Protein AF-A0A1I7SF43-F1 (afdb_monomer_lite)

Organism: Bursaphelenchus xylophilus (NCBI:txid6326)

Sequence (148 aa):
MNACFLIFTTFLAIALSAPNWPYSELQRRLNEEQSQEFRRIFRDGLDSPRTELNANLRTYIATLPQELQDVAAEERQRLDDSIQAARQRVQALSANAQSLYRQYAEIYNDEGISLREATSRINDLCRTADRTTLRELINADVFNARNA

Radius of gyration: 16.09 Å; chains: 1; bounding box: 40×28×46 Å

pLDDT: mean 80.81, std 19.44, range [30.06, 98.0]

Structure (mmCIF, N/CA/C/O backbone):
data_AF-A0A1I7SF43-F1
#
_entry.id   AF-A0A1I7SF43-F1
#
loop_
_atom_site.group_PDB
_atom_site.id
_atom_site.type_symbol
_atom_site.label_atom_id
_atom_site.label_alt_id
_atom_site.label_comp_id
_atom_site.label_asym_id
_atom_site.label_entity_id
_atom_site.label_seq_id
_atom_site.pdbx_PDB_ins_code
_atom_site.Cartn_x
_atom_site.Cartn_y
_atom_site.Cartn_z
_atom_site.occupancy
_atom_site.B_iso_or_equiv
_atom_site.auth_seq_id
_atom_site.auth_comp_id
_atom_site.auth_asym_id
_atom_site.auth_atom_id
_atom_site.pdbx_PDB_model_num
ATOM 1 N N . MET A 1 1 ? 24.659 0.509 -2.339 1.00 39.41 1 MET A N 1
ATOM 2 C CA . MET A 1 1 ? 23.300 0.381 -1.766 1.00 39.41 1 MET A CA 1
ATOM 3 C C . MET A 1 1 ? 22.334 0.006 -2.880 1.00 39.41 1 MET A C 1
ATOM 5 O O . MET A 1 1 ? 22.288 0.711 -3.879 1.00 39.41 1 MET A O 1
ATOM 9 N N . ASN A 1 2 ? 21.642 -1.132 -2.760 1.00 36.22 2 ASN A N 1
ATOM 10 C CA . ASN A 1 2 ? 20.684 -1.602 -3.766 1.00 36.22 2 ASN A CA 1
ATOM 11 C C . ASN A 1 2 ? 19.438 -0.710 -3.747 1.00 36.22 2 ASN A C 1
ATOM 13 O O . ASN A 1 2 ? 18.760 -0.647 -2.726 1.00 36.22 2 ASN A O 1
ATOM 17 N N . ALA A 1 3 ? 19.122 -0.060 -4.868 1.00 39.25 3 ALA A N 1
ATOM 18 C CA . ALA A 1 3 ? 17.919 0.764 -5.017 1.00 39.25 3 ALA A CA 1
ATOM 19 C C . ALA A 1 3 ? 16.627 -0.009 -4.670 1.00 39.25 3 ALA A C 1
ATOM 21 O O . ALA A 1 3 ? 15.703 0.569 -4.113 1.00 39.25 3 ALA A O 1
ATOM 22 N N . CYS A 1 4 ? 16.604 -1.335 -4.865 1.00 40.03 4 CYS A N 1
ATOM 23 C CA . CYS A 1 4 ? 15.476 -2.190 -4.478 1.00 40.03 4 CYS A CA 1
ATOM 24 C C . CYS A 1 4 ? 15.280 -2.333 -2.955 1.00 40.03 4 CYS A C 1
ATOM 26 O O . CYS A 1 4 ? 14.193 -2.689 -2.520 1.00 40.03 4 CYS A O 1
ATOM 28 N N . PHE A 1 5 ? 16.294 -2.055 -2.126 1.00 38.19 5 PHE A N 1
ATOM 29 C CA . PHE A 1 5 ? 16.203 -2.225 -0.667 1.00 38.19 5 PHE A CA 1
ATOM 30 C C . PHE A 1 5 ? 15.491 -1.044 0.022 1.00 38.19 5 PHE A C 1
ATOM 32 O O . PHE A 1 5 ? 14.875 -1.219 1.072 1.00 38.19 5 PHE A O 1
ATOM 39 N N . LEU A 1 6 ? 15.532 0.149 -0.588 1.00 39.62 6 LEU A N 1
ATOM 40 C CA . LEU A 1 6 ? 14.878 1.367 -0.083 1.00 39.62 6 LEU A CA 1
ATOM 41 C C . LEU A 1 6 ? 13.406 1.493 -0.506 1.00 39.62 6 LEU A C 1
ATOM 43 O O . LEU A 1 6 ? 12.658 2.203 0.152 1.00 39.62 6 LEU A O 1
ATOM 47 N N . ILE A 1 7 ? 12.986 0.793 -1.564 1.00 46.56 7 ILE A N 1
ATOM 48 C CA . ILE A 1 7 ? 11.598 0.818 -2.065 1.00 46.56 7 ILE A CA 1
ATOM 49 C C . ILE A 1 7 ? 10.718 -0.214 -1.339 1.00 46.56 7 ILE A C 1
ATOM 51 O O . ILE A 1 7 ? 9.497 -0.116 -1.407 1.00 46.56 7 ILE A O 1
ATOM 55 N N . PHE A 1 8 ? 11.312 -1.202 -0.647 1.00 42.84 8 PHE A N 1
ATOM 56 C CA . PHE A 1 8 ? 10.577 -2.402 -0.223 1.00 42.84 8 PHE A CA 1
ATOM 57 C C . PHE A 1 8 ? 10.730 -2.866 1.231 1.00 42.84 8 PHE A C 1
ATOM 59 O O . PHE A 1 8 ? 9.897 -3.634 1.713 1.00 42.84 8 PHE A O 1
ATOM 66 N N . THR A 1 9 ? 11.710 -2.364 1.986 1.00 33.97 9 THR A N 1
ATOM 67 C CA . THR A 1 9 ? 11.739 -2.567 3.454 1.00 33.97 9 THR A CA 1
ATOM 68 C C . THR A 1 9 ? 10.511 -1.918 4.119 1.00 33.97 9 THR A C 1
ATOM 70 O O . THR A 1 9 ? 9.857 -2.499 4.982 1.00 33.97 9 THR A O 1
ATOM 73 N N . THR A 1 10 ? 10.146 -0.747 3.625 1.00 40.72 10 THR A N 1
ATOM 74 C CA . THR A 1 10 ? 8.946 -0.418 2.837 1.00 40.72 10 THR A CA 1
ATOM 75 C C . THR A 1 10 ? 7.525 -0.874 3.218 1.00 40.72 10 THR A C 1
ATOM 77 O O . THR A 1 10 ? 6.645 -0.051 3.409 1.00 40.72 10 THR A O 1
ATOM 80 N N . PHE A 1 11 ? 7.228 -2.177 3.188 1.00 39.50 11 PHE A N 1
ATOM 81 C CA . PHE A 1 11 ? 5.820 -2.638 3.181 1.00 39.50 11 PHE A CA 1
ATOM 82 C C . PHE A 1 11 ? 5.462 -3.590 4.326 1.00 39.50 11 PHE A C 1
ATOM 84 O O . PHE A 1 11 ? 4.341 -3.536 4.819 1.00 39.50 11 PHE A O 1
ATOM 91 N N . LEU A 1 12 ? 6.410 -4.396 4.821 1.00 35.34 12 LEU A N 1
ATOM 92 C CA . LEU A 1 12 ? 6.151 -5.336 5.926 1.00 35.34 12 LEU A CA 1
ATOM 93 C C . LEU A 1 12 ? 6.725 -4.861 7.275 1.00 35.34 12 LEU A C 1
ATOM 95 O O . LEU A 1 12 ? 6.102 -5.079 8.307 1.00 35.34 12 LEU A O 1
ATOM 99 N N . ALA A 1 13 ? 7.867 -4.158 7.286 1.00 30.92 13 ALA A N 1
ATOM 100 C CA . ALA A 1 13 ? 8.374 -3.493 8.498 1.00 30.92 13 ALA A CA 1
ATOM 101 C C . ALA A 1 13 ? 7.686 -2.132 8.740 1.00 30.92 13 ALA A C 1
ATOM 103 O O . ALA A 1 13 ? 7.559 -1.673 9.874 1.00 30.92 13 ALA A O 1
ATOM 104 N N . ILE A 1 14 ? 7.184 -1.509 7.672 1.00 37.69 14 ILE A N 1
ATOM 105 C CA . ILE A 1 14 ? 6.476 -0.222 7.684 1.00 37.69 14 ILE A CA 1
ATOM 106 C C . ILE A 1 14 ? 5.066 -0.294 8.244 1.00 37.69 14 ILE A C 1
ATOM 108 O O . ILE A 1 14 ? 4.679 0.651 8.925 1.00 37.69 14 ILE A O 1
ATOM 112 N N . ALA A 1 15 ? 4.340 -1.395 8.024 1.00 38.47 15 ALA A N 1
ATOM 113 C CA . ALA A 1 15 ? 2.976 -1.565 8.531 1.00 38.47 15 ALA A CA 1
ATOM 114 C C . ALA A 1 15 ? 2.881 -1.426 10.066 1.00 38.47 15 ALA A C 1
ATOM 116 O O . ALA A 1 15 ? 1.795 -1.267 10.612 1.00 38.47 15 ALA A O 1
ATOM 117 N N . LEU A 1 16 ? 4.021 -1.469 10.772 1.00 34.44 16 LEU A N 1
ATOM 118 C CA . LEU A 1 16 ? 4.103 -1.306 12.221 1.00 34.44 16 LEU A CA 1
ATOM 119 C C . LEU A 1 16 ? 5.040 -0.181 12.695 1.00 34.44 16 LEU A C 1
ATOM 121 O O . LEU A 1 16 ? 5.063 0.076 13.897 1.00 34.44 16 LEU A O 1
ATOM 125 N N . SER A 1 17 ? 5.832 0.472 11.828 1.00 33.16 17 SER A N 1
ATOM 126 C CA . SER A 1 17 ? 6.905 1.364 12.318 1.00 33.16 17 SER A CA 1
ATOM 127 C C . SER A 1 17 ? 7.330 2.543 11.438 1.00 33.16 17 SER A C 1
ATOM 129 O O . SER A 1 17 ? 8.278 3.235 11.814 1.00 33.16 17 SER A O 1
ATOM 131 N N . ALA A 1 18 ? 6.673 2.827 10.308 1.00 30.06 18 ALA A N 1
ATOM 132 C CA . ALA A 1 18 ? 7.158 3.882 9.417 1.00 30.06 18 ALA A CA 1
ATOM 133 C C . ALA A 1 18 ? 6.157 5.008 9.122 1.00 30.06 18 ALA A C 1
ATOM 135 O O . ALA A 1 18 ? 4.965 4.764 8.954 1.00 30.06 18 ALA A O 1
ATOM 136 N N . PRO A 1 19 ? 6.659 6.249 8.984 1.00 34.41 19 PRO A N 1
ATOM 137 C CA . PRO A 1 19 ? 5.859 7.475 8.953 1.00 34.41 19 PRO A CA 1
ATOM 138 C C . PRO A 1 19 ? 5.022 7.701 7.678 1.00 34.41 19 PRO A C 1
ATOM 140 O O . PRO A 1 19 ? 4.444 8.770 7.544 1.00 34.41 19 PRO A O 1
ATOM 143 N N . ASN A 1 20 ? 4.963 6.740 6.746 1.00 50.25 20 ASN A N 1
ATOM 144 C CA . ASN A 1 20 ? 4.300 6.885 5.438 1.00 50.25 20 ASN A CA 1
ATOM 145 C C . ASN A 1 20 ? 3.283 5.758 5.152 1.00 50.25 20 ASN A C 1
ATOM 147 O O . ASN A 1 20 ? 3.007 5.447 3.995 1.00 50.25 20 ASN A O 1
ATOM 151 N N . TRP A 1 21 ? 2.791 5.087 6.195 1.00 60.56 21 TRP A N 1
ATOM 152 C CA . TRP A 1 21 ? 1.780 4.036 6.084 1.00 60.56 21 TRP A CA 1
ATOM 153 C C . TRP A 1 21 ? 0.379 4.652 5.894 1.00 60.56 21 TRP A C 1
ATOM 155 O O . TRP A 1 21 ? 0.083 5.649 6.557 1.00 60.56 21 TRP A O 1
ATOM 165 N N . PRO A 1 22 ? -0.499 4.104 5.028 1.00 66.56 22 PRO A N 1
ATOM 166 C CA . PRO A 1 22 ? -1.912 4.476 5.048 1.00 66.56 22 PRO A CA 1
ATOM 167 C C . PRO A 1 22 ? -2.467 4.247 6.453 1.00 66.56 22 PRO A C 1
ATOM 169 O O . PRO A 1 22 ? -2.304 3.154 6.979 1.00 66.56 22 PRO A O 1
ATOM 172 N N . TYR A 1 23 ? -3.105 5.253 7.051 1.00 79.19 23 TYR A N 1
ATOM 173 C CA . TYR A 1 23 ? -3.540 5.262 8.458 1.00 79.19 23 TYR A CA 1
ATOM 174 C C . TYR A 1 23 ? -2.457 5.623 9.492 1.00 79.19 23 TYR A C 1
ATOM 176 O O . TYR A 1 23 ? -2.634 5.365 10.683 1.00 79.19 23 TYR A O 1
ATOM 184 N N . SER A 1 24 ? -1.322 6.195 9.082 1.00 82.00 24 SER A N 1
ATOM 185 C CA . SER A 1 24 ? -0.280 6.645 10.016 1.00 82.00 24 SER A CA 1
ATOM 186 C C . SER A 1 24 ? -0.748 7.775 10.937 1.00 82.00 24 SER A C 1
ATOM 188 O O . SER A 1 24 ? -0.421 7.764 12.126 1.00 82.00 24 SER A O 1
ATOM 190 N N . GLU A 1 25 ? -1.534 8.724 10.428 1.00 88.38 25 GLU A N 1
ATOM 191 C CA . GLU A 1 25 ? -2.090 9.808 11.239 1.00 88.38 25 GLU A CA 1
ATOM 192 C C . GLU A 1 25 ? -3.200 9.282 12.151 1.00 88.38 25 GLU A C 1
ATOM 194 O O . GLU A 1 25 ? -3.211 9.598 13.341 1.00 88.38 25 GLU A O 1
ATOM 199 N N . LEU A 1 26 ? -4.063 8.396 11.642 1.00 90.38 26 LEU A N 1
ATOM 200 C CA . LEU A 1 26 ? -5.039 7.668 12.447 1.00 90.38 26 LEU A CA 1
ATOM 201 C C . LEU A 1 26 ? -4.340 6.968 13.612 1.00 90.38 26 LEU A C 1
ATOM 203 O O . LEU A 1 26 ? -4.678 7.218 14.765 1.00 90.38 26 LEU A O 1
ATOM 207 N N . GLN A 1 27 ? -3.315 6.157 13.334 1.00 89.81 27 GLN A N 1
ATOM 208 C CA . GLN A 1 27 ? -2.587 5.392 14.346 1.00 89.81 27 GLN A CA 1
ATOM 209 C C . GLN A 1 27 ? -1.950 6.280 15.423 1.00 89.81 27 GLN A C 1
ATOM 211 O O . GLN A 1 27 ? -1.889 5.869 16.582 1.00 89.81 27 GLN A O 1
ATOM 216 N N . ARG A 1 28 ? -1.497 7.490 15.070 1.00 90.69 28 ARG A N 1
ATOM 217 C CA . ARG A 1 28 ? -0.970 8.474 16.031 1.00 90.69 28 ARG A CA 1
ATOM 218 C C . ARG A 1 28 ?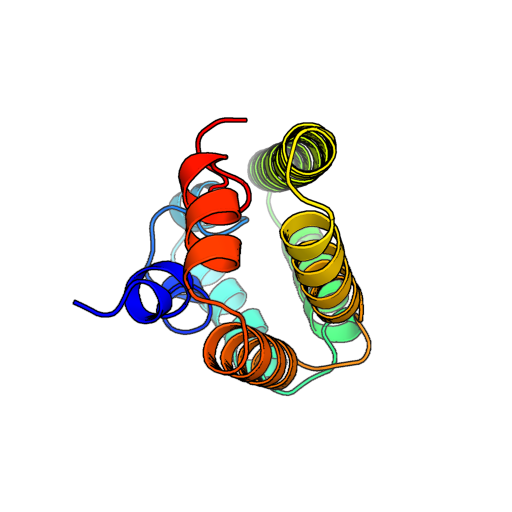 -2.038 9.054 16.954 1.00 90.69 28 ARG A C 1
ATOM 220 O O . ARG A 1 28 ? -1.692 9.511 18.041 1.00 90.69 28 ARG A O 1
ATOM 227 N N . ARG A 1 29 ? -3.294 9.079 16.510 1.00 94.94 29 ARG A N 1
ATOM 228 C CA . ARG A 1 29 ? -4.438 9.608 17.264 1.00 94.94 29 ARG A CA 1
ATOM 229 C C . ARG A 1 29 ? -5.202 8.538 18.035 1.00 94.94 29 ARG A C 1
ATOM 231 O O . ARG A 1 29 ? -5.959 8.884 18.938 1.00 94.94 29 ARG A O 1
ATOM 238 N N . LEU A 1 30 ? -5.004 7.260 17.707 1.00 94.62 30 LEU A N 1
ATOM 239 C CA . LEU A 1 30 ? -5.551 6.156 18.490 1.00 94.62 30 LEU A CA 1
ATOM 240 C C . LEU A 1 30 ? -4.971 6.181 19.907 1.00 94.62 30 LEU A C 1
ATOM 242 O O . LEU A 1 30 ? -3.766 6.347 20.106 1.00 94.62 30 LEU A O 1
ATOM 246 N N . ASN A 1 31 ? -5.831 5.947 20.895 1.00 96.25 31 ASN A N 1
ATOM 247 C CA . ASN A 1 31 ? -5.377 5.645 22.246 1.00 96.25 31 ASN A CA 1
ATOM 248 C C . ASN A 1 31 ? -4.708 4.255 22.301 1.00 96.25 31 ASN A C 1
ATOM 250 O O . ASN A 1 31 ? -4.625 3.538 21.301 1.00 96.25 31 ASN A O 1
ATOM 254 N N . GLU A 1 32 ? -4.212 3.860 23.472 1.00 94.56 32 GLU A N 1
ATOM 255 C CA . GLU A 1 32 ? -3.470 2.606 23.611 1.00 94.56 32 GLU A CA 1
ATOM 256 C C . GLU A 1 32 ? -4.296 1.365 23.234 1.00 94.56 32 GLU A C 1
ATOM 258 O O . GLU A 1 32 ? -3.836 0.560 22.425 1.00 94.56 32 GLU A O 1
ATOM 263 N N . GLU A 1 33 ? -5.514 1.233 23.763 1.00 95.94 33 GLU A N 1
ATOM 264 C CA . GLU A 1 33 ? -6.400 0.092 23.497 1.00 95.94 33 GLU A CA 1
ATOM 265 C C . GLU A 1 33 ? -6.768 0.009 22.010 1.00 95.94 33 GLU A C 1
ATOM 267 O O . GLU A 1 33 ? -6.596 -1.027 21.365 1.00 95.94 33 GLU A O 1
ATOM 272 N N . GLN A 1 34 ? -7.169 1.140 21.430 1.00 96.12 34 GLN A N 1
ATOM 273 C CA . GLN A 1 34 ? -7.450 1.269 20.005 1.00 96.12 34 GLN A CA 1
ATOM 274 C C . GLN A 1 34 ? -6.227 0.869 19.164 1.00 96.12 34 GLN A C 1
ATOM 276 O O . GLN A 1 34 ? -6.332 0.056 18.249 1.00 96.12 34 GLN A O 1
ATOM 281 N N . SER A 1 35 ? -5.045 1.384 19.499 1.00 93.56 35 SER A N 1
ATOM 282 C CA . SER A 1 35 ? -3.796 1.091 18.792 1.00 93.56 35 SER A CA 1
ATOM 283 C C . SER A 1 35 ? -3.400 -0.386 18.874 1.00 93.56 35 SER A C 1
ATOM 285 O O . SER A 1 35 ? -2.817 -0.926 17.928 1.00 93.56 35 SER A O 1
ATOM 287 N N . GLN A 1 36 ? -3.676 -1.052 19.997 1.00 92.88 36 GLN A N 1
ATOM 288 C CA . GLN A 1 36 ? -3.439 -2.487 20.150 1.00 92.88 36 GLN A CA 1
ATOM 289 C C . GLN A 1 36 ? -4.372 -3.297 19.249 1.00 92.88 36 GLN A C 1
ATOM 291 O O . GLN A 1 36 ? -3.893 -4.174 18.528 1.00 92.88 36 GLN A O 1
ATOM 296 N N . GLU A 1 37 ? -5.662 -2.961 19.227 1.00 94.44 37 GLU A N 1
ATOM 297 C CA . GLU A 1 37 ? -6.650 -3.643 18.391 1.00 94.44 37 GLU A CA 1
ATOM 298 C C . GLU A 1 37 ? -6.366 -3.447 16.897 1.00 94.44 37 GLU A C 1
ATOM 300 O O . GLU A 1 37 ? -6.312 -4.414 16.136 1.00 94.44 37 GLU A O 1
ATOM 305 N N . PHE A 1 38 ? -6.052 -2.219 16.483 1.00 92.31 38 PHE A N 1
ATOM 306 C CA . PHE A 1 38 ? -5.635 -1.915 15.116 1.00 92.31 38 PHE A CA 1
ATOM 307 C C . PHE A 1 38 ? -4.424 -2.761 14.689 1.00 92.31 38 PHE A C 1
ATOM 309 O O . PHE A 1 38 ? -4.429 -3.399 13.634 1.00 92.31 38 PHE A O 1
ATOM 316 N N . ARG A 1 39 ? -3.390 -2.843 15.541 1.00 89.81 39 ARG A N 1
ATOM 317 C CA . ARG A 1 39 ? -2.203 -3.682 15.290 1.00 89.81 39 ARG A CA 1
ATOM 318 C C . ARG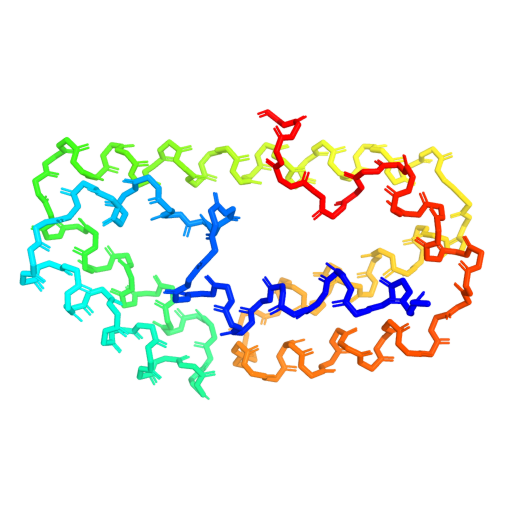 A 1 39 ? -2.526 -5.174 15.270 1.00 89.81 39 ARG A C 1
ATOM 320 O O . ARG A 1 39 ? -1.864 -5.921 14.549 1.00 89.81 39 ARG A O 1
ATOM 327 N N . ARG A 1 40 ? -3.493 -5.625 16.070 1.00 91.38 40 ARG A N 1
ATOM 328 C CA . ARG A 1 40 ? -3.950 -7.018 16.088 1.00 91.38 40 ARG A CA 1
ATOM 329 C C . ARG A 1 40 ? -4.620 -7.382 14.765 1.00 91.38 40 ARG A C 1
ATOM 331 O O . ARG A 1 40 ? -4.180 -8.341 14.144 1.00 91.38 40 ARG A O 1
ATOM 338 N N . ILE A 1 41 ? -5.563 -6.568 14.288 1.00 91.31 41 ILE A N 1
ATOM 339 C CA . ILE A 1 41 ? -6.234 -6.761 12.990 1.00 91.31 41 ILE A CA 1
ATOM 340 C C . ILE A 1 41 ? -5.211 -6.899 11.860 1.00 91.31 41 ILE A C 1
ATOM 342 O O . ILE A 1 41 ? -5.295 -7.827 11.058 1.00 91.31 41 ILE A O 1
ATOM 346 N N . PHE A 1 42 ? -4.211 -6.015 11.826 1.00 86.50 42 PHE A N 1
ATOM 347 C CA . PHE A 1 42 ? -3.150 -6.090 10.825 1.00 86.50 42 PHE A CA 1
ATOM 348 C C . PHE A 1 42 ? -2.340 -7.374 10.906 1.00 86.50 42 PHE A C 1
ATOM 350 O O . PHE A 1 42 ? -2.126 -8.017 9.883 1.00 86.50 42 PHE A O 1
ATOM 357 N N . ARG A 1 43 ? -1.886 -7.737 12.108 1.00 87.75 43 ARG A N 1
ATOM 358 C CA . ARG A 1 43 ? -1.079 -8.938 12.345 1.00 87.75 43 ARG A CA 1
ATOM 359 C C . ARG A 1 43 ? -1.825 -10.204 11.937 1.00 87.75 43 ARG A C 1
ATOM 361 O O . ARG A 1 43 ? -1.246 -11.035 11.244 1.00 87.75 43 ARG A O 1
ATOM 368 N N . ASP A 1 44 ? -3.080 -10.318 12.357 1.00 90.12 44 ASP A N 1
ATOM 369 C CA . ASP A 1 44 ? -3.920 -11.489 12.118 1.00 90.12 44 ASP A CA 1
ATOM 370 C C . ASP A 1 44 ? -4.273 -11.603 10.624 1.00 90.12 44 ASP A C 1
ATOM 372 O O . ASP A 1 44 ? -4.301 -12.699 10.075 1.00 90.12 44 ASP A O 1
ATOM 376 N N . GLY A 1 45 ? -4.451 -10.470 9.934 1.00 88.75 45 GLY A N 1
ATOM 377 C CA . GLY A 1 45 ? -4.758 -10.426 8.503 1.00 88.75 45 GLY A CA 1
ATOM 378 C C . GLY A 1 45 ? -3.553 -10.472 7.554 1.00 88.75 45 GLY A C 1
ATOM 379 O O . GLY A 1 45 ? -3.755 -10.380 6.346 1.00 88.75 45 GLY A O 1
ATOM 380 N N . LEU A 1 46 ? -2.307 -10.599 8.038 1.00 86.56 46 LEU A N 1
ATOM 381 C CA . LEU A 1 46 ? -1.112 -10.610 7.168 1.00 86.56 46 LEU A CA 1
ATOM 382 C C . LEU A 1 46 ? -1.102 -11.764 6.161 1.00 86.56 46 LEU A C 1
ATOM 384 O O . LEU A 1 46 ? -0.565 -11.612 5.059 1.00 86.56 46 LEU A O 1
ATOM 388 N N . ASP A 1 47 ? -1.642 -12.905 6.584 1.00 89.50 47 ASP A N 1
ATOM 389 C CA . ASP A 1 47 ? -1.672 -14.155 5.827 1.00 89.50 47 ASP A CA 1
ATOM 390 C C . ASP A 1 47 ? -3.055 -14.440 5.213 1.00 89.50 47 ASP A C 1
ATOM 392 O O . ASP A 1 47 ? -3.165 -15.295 4.335 1.00 89.50 47 ASP A O 1
ATOM 396 N N . SER A 1 48 ? -4.085 -13.682 5.600 1.00 91.19 48 SER A N 1
ATOM 397 C CA . SER A 1 48 ? -5.416 -13.721 4.984 1.00 91.19 48 SER A CA 1
ATOM 398 C C . SER A 1 48 ? -5.460 -12.929 3.671 1.00 91.19 48 SER A C 1
ATOM 400 O O . SER A 1 48 ? -4.638 -12.027 3.466 1.00 91.19 48 SER A O 1
ATOM 402 N N . PRO A 1 49 ? -6.434 -13.203 2.781 1.00 93.06 49 PRO A N 1
ATOM 403 C CA . PRO A 1 49 ? -6.716 -12.344 1.635 1.00 93.06 49 PRO A CA 1
ATOM 404 C C . PRO A 1 49 ? -6.902 -10.883 2.058 1.00 93.06 49 PRO A C 1
ATOM 406 O O . PRO A 1 49 ? -7.533 -10.586 3.077 1.00 93.06 49 PRO A O 1
ATOM 409 N N . ARG A 1 50 ? -6.385 -9.943 1.262 1.00 88.50 50 ARG A N 1
ATOM 410 C CA . ARG A 1 50 ? -6.521 -8.507 1.560 1.00 88.50 50 ARG A CA 1
ATOM 411 C C . ARG A 1 50 ? -7.968 -8.033 1.588 1.00 88.50 50 ARG A C 1
ATOM 413 O O . ARG A 1 50 ? -8.252 -7.089 2.318 1.00 88.50 50 ARG A O 1
ATOM 420 N N . THR A 1 51 ? -8.878 -8.685 0.864 1.00 88.75 51 THR A N 1
ATOM 421 C CA . THR A 1 51 ? -10.326 -8.442 0.988 1.00 88.75 51 THR A CA 1
ATOM 422 C C . THR A 1 51 ? -10.803 -8.574 2.436 1.00 88.75 51 THR A C 1
ATOM 424 O O . THR A 1 51 ? -11.525 -7.708 2.930 1.00 88.75 51 THR A O 1
ATOM 427 N N . GLU A 1 52 ? -10.363 -9.620 3.137 1.00 92.50 52 GLU A N 1
ATOM 428 C CA . GLU A 1 52 ? -10.728 -9.894 4.527 1.00 92.50 52 GLU A CA 1
ATOM 429 C C . GLU A 1 52 ? -10.090 -8.882 5.482 1.00 92.50 52 GLU A C 1
ATOM 431 O O . GLU A 1 52 ? -10.781 -8.291 6.313 1.00 92.50 52 GLU A O 1
ATOM 436 N N . LEU A 1 53 ? -8.793 -8.599 5.318 1.00 88.25 53 LEU A N 1
ATOM 437 C CA . LEU A 1 53 ? -8.111 -7.567 6.104 1.00 88.25 53 LEU A CA 1
ATOM 438 C C . LEU A 1 53 ? -8.785 -6.194 5.939 1.00 88.25 53 LEU A C 1
ATOM 440 O O . LEU A 1 53 ? -9.067 -5.518 6.928 1.00 88.25 53 LEU A O 1
ATOM 444 N N . ASN A 1 54 ? -9.092 -5.794 4.703 1.00 87.56 54 ASN A N 1
ATOM 445 C CA . ASN A 1 54 ? -9.763 -4.529 4.406 1.00 87.56 54 ASN A CA 1
ATOM 446 C C . ASN A 1 54 ? -11.174 -4.474 5.010 1.00 87.56 54 ASN A C 1
ATOM 448 O O . ASN A 1 54 ? -11.610 -3.409 5.453 1.00 87.56 54 ASN A O 1
ATOM 452 N N . ALA A 1 55 ? -11.899 -5.597 5.038 1.00 89.56 55 ALA A N 1
ATOM 453 C CA . ALA A 1 55 ? -13.199 -5.685 5.696 1.00 89.56 55 ALA A CA 1
ATOM 454 C C . ALA A 1 55 ? -13.068 -5.514 7.217 1.00 89.56 55 ALA A C 1
ATOM 456 O O . ALA A 1 55 ? -13.763 -4.680 7.795 1.00 89.56 55 ALA A O 1
ATOM 457 N N . ASN A 1 56 ? -12.127 -6.221 7.849 1.00 92.88 56 ASN A N 1
ATOM 458 C CA . ASN A 1 56 ? -11.880 -6.132 9.290 1.00 92.88 56 ASN A CA 1
ATOM 459 C C . ASN A 1 56 ? -11.456 -4.718 9.714 1.00 92.88 56 ASN A C 1
ATOM 461 O O . ASN A 1 56 ? -11.983 -4.183 10.690 1.00 92.88 56 ASN A O 1
ATOM 465 N N . LEU A 1 57 ? -10.570 -4.072 8.948 1.00 91.62 57 LEU A N 1
ATOM 466 C CA . LEU A 1 57 ? -10.166 -2.684 9.190 1.00 91.62 57 LEU A CA 1
ATOM 467 C C . LEU A 1 57 ? -11.336 -1.715 9.067 1.00 91.62 57 LEU A C 1
ATOM 469 O O . LEU A 1 57 ? -11.487 -0.830 9.904 1.00 91.62 57 LEU A O 1
ATOM 473 N N . ARG A 1 58 ? -12.187 -1.887 8.053 1.00 91.50 58 ARG A N 1
ATOM 474 C CA . ARG A 1 58 ? -13.370 -1.043 7.859 1.00 91.50 58 ARG A CA 1
ATOM 475 C C . ARG A 1 58 ? -14.357 -1.183 9.012 1.00 91.50 58 ARG A C 1
ATOM 477 O O . ARG A 1 58 ? -14.841 -0.172 9.511 1.00 91.50 58 ARG A O 1
ATOM 484 N N . THR A 1 59 ? -14.624 -2.414 9.448 1.00 96.69 59 THR A N 1
ATOM 485 C CA . THR A 1 59 ? -15.480 -2.680 10.609 1.00 96.69 59 THR A CA 1
ATOM 486 C C . THR A 1 59 ? -14.909 -2.023 11.858 1.00 96.69 59 THR A C 1
ATOM 488 O O . THR A 1 59 ? -15.642 -1.341 12.564 1.00 96.69 59 THR A O 1
ATOM 491 N N . TYR A 1 60 ? -13.605 -2.154 12.101 1.00 96.25 60 TYR A N 1
ATOM 492 C CA . TYR A 1 60 ? -12.944 -1.507 13.230 1.00 96.25 60 TYR A CA 1
ATOM 493 C C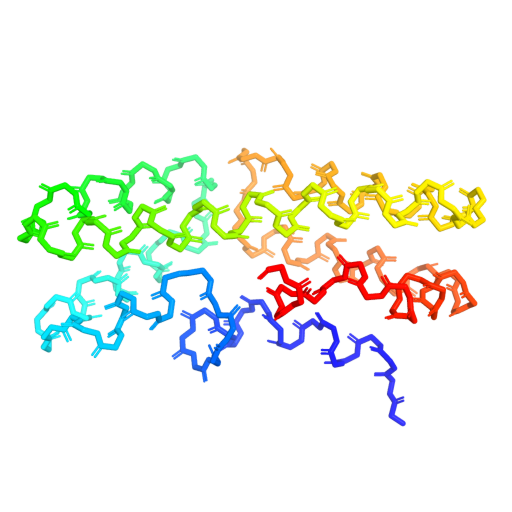 . TYR A 1 60 ? -13.025 0.022 13.171 1.00 96.25 60 TYR A C 1
ATOM 495 O O . TYR A 1 60 ? -13.434 0.639 14.152 1.00 96.25 60 TYR A O 1
ATOM 503 N N . ILE A 1 61 ? -12.712 0.636 12.024 1.00 95.12 61 ILE A N 1
ATOM 504 C CA . ILE A 1 61 ? -12.797 2.093 11.843 1.00 95.12 61 ILE A CA 1
ATOM 505 C C . ILE A 1 61 ? -14.215 2.583 12.158 1.00 95.12 61 ILE A C 1
ATOM 507 O O . ILE A 1 61 ? -14.363 3.570 12.867 1.00 95.12 61 ILE A O 1
ATOM 511 N N . ALA A 1 62 ? -15.254 1.858 11.735 1.00 96.75 62 ALA A N 1
ATOM 512 C CA . ALA A 1 62 ? -16.645 2.215 12.021 1.00 96.75 62 ALA A CA 1
ATOM 513 C C . ALA A 1 62 ? -17.012 2.199 13.523 1.00 96.75 62 ALA A C 1
ATOM 515 O O . ALA A 1 62 ? -18.022 2.787 13.905 1.00 96.75 62 ALA A O 1
ATOM 516 N N . THR A 1 63 ? -16.212 1.552 14.381 1.00 97.94 63 THR A N 1
ATOM 517 C CA . THR A 1 63 ? -16.391 1.582 15.847 1.00 97.94 63 THR A CA 1
ATOM 518 C C . THR A 1 63 ? -15.714 2.774 16.524 1.00 97.94 63 THR A C 1
ATOM 520 O O . THR A 1 63 ? -15.970 3.039 17.699 1.00 97.94 63 THR A O 1
ATOM 523 N N . LEU A 1 64 ? -14.841 3.492 15.813 1.00 97.50 64 LEU A N 1
ATOM 524 C CA . LEU A 1 64 ? -14.110 4.626 16.369 1.00 97.50 64 LEU A CA 1
ATOM 525 C C . LEU A 1 64 ? -15.015 5.862 16.507 1.00 97.50 64 LEU A C 1
ATOM 527 O O . LEU A 1 64 ? -16.019 5.978 15.804 1.00 97.50 64 LEU A O 1
ATOM 531 N N . PRO A 1 65 ? -14.666 6.830 17.372 1.00 98.00 65 PRO A N 1
ATOM 532 C CA . PRO A 1 65 ? -15.302 8.146 17.373 1.00 98.00 65 PRO A CA 1
ATOM 533 C C . PRO A 1 65 ? -15.255 8.812 15.991 1.00 98.00 65 PRO A C 1
ATOM 535 O O . PRO A 1 65 ? -14.273 8.645 15.269 1.00 98.00 65 PRO A O 1
ATOM 538 N N . GLN A 1 66 ? -16.277 9.610 15.658 1.00 97.75 66 GLN A N 1
ATOM 539 C CA . GLN A 1 66 ? -16.426 10.237 14.335 1.00 97.75 66 GLN A CA 1
ATOM 540 C C . GLN A 1 66 ? -15.163 10.978 13.876 1.00 97.75 66 GLN A C 1
ATOM 542 O O . GLN A 1 66 ? -14.727 10.789 12.750 1.00 97.75 66 GLN A O 1
ATOM 547 N N . GLU A 1 67 ? -14.518 11.733 14.768 1.00 97.38 67 GLU A N 1
ATOM 548 C CA . GLU A 1 67 ? -13.277 12.453 14.454 1.00 97.38 67 GLU A CA 1
ATOM 549 C C . GLU A 1 67 ? -12.172 11.526 13.913 1.00 97.38 67 GLU A C 1
ATOM 551 O O . GLU A 1 67 ? -11.464 11.872 12.972 1.00 97.38 67 GLU A O 1
ATOM 556 N N . LEU A 1 68 ? -12.027 10.322 14.475 1.00 97.44 68 LEU A N 1
ATOM 557 C CA . LEU A 1 68 ? -11.036 9.352 14.004 1.00 97.44 68 LEU A CA 1
ATOM 558 C C . LEU A 1 68 ? -11.476 8.668 12.706 1.00 97.44 68 LEU A C 1
ATOM 560 O O . LEU A 1 68 ? -10.629 8.322 11.884 1.00 97.44 68 LEU A O 1
ATOM 564 N N . GLN A 1 69 ? -12.783 8.495 12.493 1.00 96.44 69 GLN A N 1
ATOM 565 C CA . GLN A 1 69 ? -13.305 8.025 11.207 1.00 96.44 69 GLN A CA 1
ATOM 566 C C . GLN A 1 69 ? -12.991 9.024 10.090 1.00 96.44 69 GLN A C 1
ATOM 568 O O . GLN A 1 69 ? -12.556 8.616 9.014 1.00 96.44 69 GLN A O 1
ATOM 573 N N . ASP A 1 70 ? -13.142 10.320 10.368 1.00 96.06 70 ASP A N 1
ATOM 574 C CA . ASP A 1 70 ? -12.845 11.393 9.419 1.00 96.06 70 ASP A CA 1
ATOM 575 C C . ASP A 1 70 ? -11.351 11.401 9.059 1.00 96.06 70 ASP A C 1
ATOM 577 O O . ASP A 1 70 ? -10.999 11.423 7.880 1.00 96.06 70 ASP A O 1
ATOM 581 N N . VAL A 1 71 ? -10.460 11.248 10.049 1.00 94.56 71 VAL A N 1
ATOM 582 C CA . VAL A 1 71 ? -9.009 11.102 9.809 1.00 94.56 71 VAL A CA 1
ATOM 583 C C . VAL A 1 71 ? -8.707 9.887 8.924 1.00 94.56 71 VAL A C 1
ATOM 585 O O . VAL A 1 71 ? -7.920 9.984 7.981 1.00 94.56 71 VAL A O 1
ATOM 588 N N . ALA A 1 72 ? -9.351 8.747 9.185 1.00 91.06 72 ALA A N 1
ATOM 589 C CA . ALA A 1 72 ? -9.176 7.545 8.375 1.00 91.06 72 ALA A CA 1
ATOM 590 C C . ALA A 1 72 ? -9.649 7.747 6.922 1.00 91.06 72 ALA A C 1
ATOM 592 O O . ALA A 1 72 ? -9.010 7.256 5.986 1.00 91.06 72 ALA A O 1
ATOM 593 N N . ALA A 1 73 ? -10.754 8.471 6.727 1.00 90.75 73 ALA A N 1
ATOM 594 C CA . ALA A 1 73 ? -11.285 8.803 5.410 1.00 90.75 73 ALA A CA 1
ATOM 595 C C . ALA A 1 73 ? -10.357 9.761 4.646 1.00 90.75 73 ALA A C 1
ATOM 597 O O . ALA A 1 73 ? -10.077 9.525 3.470 1.00 90.75 73 ALA A O 1
ATOM 598 N N . GLU A 1 74 ? -9.817 10.787 5.309 1.00 91.31 74 GLU A N 1
ATOM 599 C CA . GLU A 1 74 ? -8.837 11.702 4.714 1.00 91.31 74 GLU A CA 1
ATOM 600 C C . GLU A 1 74 ? -7.572 10.974 4.253 1.00 91.31 74 GLU A C 1
ATOM 602 O O . GLU A 1 74 ? -7.090 11.202 3.145 1.00 91.31 74 GLU A O 1
ATOM 607 N N . GLU A 1 75 ? -7.017 10.086 5.080 1.00 86.06 75 GLU A N 1
ATOM 608 C CA . GLU A 1 75 ? -5.827 9.322 4.697 1.00 86.06 75 GLU A CA 1
ATOM 609 C C . GLU A 1 75 ? -6.103 8.368 3.537 1.00 86.06 75 GLU A C 1
ATOM 611 O O . GLU A 1 75 ? -5.242 8.190 2.671 1.00 86.06 75 GLU A O 1
ATOM 616 N N . ARG A 1 76 ? -7.311 7.793 3.477 1.00 83.56 76 ARG A N 1
ATOM 617 C CA . ARG A 1 76 ? -7.721 6.985 2.329 1.00 83.56 76 ARG A CA 1
ATOM 618 C C . ARG A 1 76 ? -7.796 7.825 1.057 1.00 83.56 76 ARG A C 1
ATOM 620 O O . ARG A 1 76 ? -7.252 7.406 0.039 1.00 83.56 76 ARG A O 1
ATOM 627 N N . GLN A 1 77 ? -8.394 9.011 1.134 1.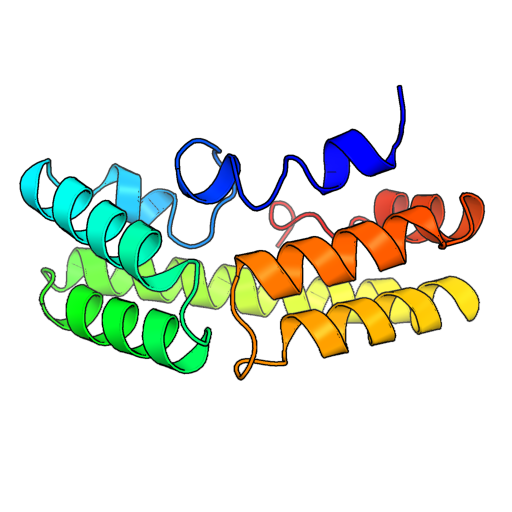00 85.50 77 GLN A N 1
ATOM 628 C CA . GLN A 1 77 ? -8.480 9.931 0.004 1.00 85.50 77 GLN A CA 1
ATOM 629 C C . GLN A 1 77 ? -7.087 10.354 -0.486 1.00 85.50 77 GLN A C 1
ATOM 631 O O . GLN A 1 77 ? -6.808 10.261 -1.677 1.00 85.50 77 GLN A O 1
ATOM 636 N N . ARG A 1 78 ? -6.172 10.722 0.425 1.00 82.62 78 ARG A N 1
ATOM 637 C CA . ARG A 1 78 ? -4.780 11.067 0.070 1.00 82.62 78 ARG A CA 1
ATOM 638 C C . ARG A 1 78 ? -4.057 9.917 -0.634 1.00 82.62 78 ARG A C 1
ATOM 640 O O . ARG A 1 78 ? -3.303 10.149 -1.579 1.00 82.62 78 ARG A O 1
ATOM 647 N N . LEU A 1 79 ? -4.276 8.677 -0.190 1.00 78.75 79 LEU A N 1
ATOM 648 C CA . LEU A 1 79 ? -3.713 7.503 -0.857 1.00 78.75 79 LEU A CA 1
ATOM 649 C C . LEU A 1 79 ? -4.265 7.355 -2.281 1.00 78.75 79 LEU A C 1
ATOM 651 O O . LEU A 1 79 ? -3.488 7.137 -3.212 1.00 78.75 79 LEU A O 1
ATOM 655 N N . ASP A 1 80 ? -5.579 7.484 -2.453 1.00 79.62 80 ASP A N 1
ATOM 656 C CA . ASP A 1 80 ? -6.226 7.366 -3.760 1.00 79.62 80 ASP A CA 1
ATOM 657 C C . ASP A 1 80 ? -5.727 8.463 -4.724 1.00 79.62 80 ASP A C 1
ATOM 659 O O . ASP A 1 80 ? -5.369 8.163 -5.868 1.00 79.62 80 ASP A O 1
ATOM 663 N N . ASP A 1 81 ? -5.586 9.702 -4.246 1.00 81.75 81 ASP A N 1
ATOM 664 C CA . ASP A 1 81 ? -5.028 10.822 -5.015 1.00 81.75 81 ASP A CA 1
ATOM 665 C C . ASP A 1 81 ? -3.559 10.579 -5.397 1.00 81.75 81 ASP A C 1
ATOM 667 O O . ASP A 1 81 ? -3.163 10.790 -6.548 1.00 81.75 81 ASP A O 1
ATOM 671 N N . SER A 1 82 ? -2.754 10.040 -4.475 1.00 79.25 82 SER A N 1
ATOM 672 C CA . SER A 1 82 ? -1.365 9.659 -4.750 1.00 79.25 82 SER A CA 1
ATOM 673 C C . SER A 1 82 ? -1.255 8.575 -5.822 1.00 79.25 82 SER A C 1
ATOM 675 O O . SER A 1 82 ? -0.421 8.680 -6.728 1.00 79.25 82 SER A O 1
ATOM 677 N N . ILE A 1 83 ? -2.127 7.564 -5.784 1.00 78.94 83 ILE A N 1
ATOM 678 C CA . ILE A 1 83 ? -2.182 6.515 -6.809 1.00 78.94 83 ILE A CA 1
ATOM 679 C C . ILE A 1 83 ? -2.528 7.122 -8.173 1.00 78.94 83 ILE A C 1
ATOM 681 O O . ILE A 1 83 ? -1.917 6.755 -9.181 1.00 78.94 83 ILE A O 1
ATOM 685 N N . GLN A 1 84 ? -3.475 8.061 -8.235 1.00 82.31 84 GLN A N 1
ATOM 686 C CA . GLN A 1 84 ? -3.826 8.735 -9.489 1.00 82.31 84 GLN A CA 1
ATOM 687 C C . GLN A 1 84 ? -2.678 9.600 -10.019 1.00 82.31 84 GLN A C 1
ATOM 689 O O . GLN A 1 84 ? -2.350 9.520 -11.206 1.00 82.31 84 GLN A O 1
ATOM 694 N N . ALA A 1 85 ? -2.010 10.363 -9.153 1.00 82.75 85 ALA A N 1
ATOM 695 C CA . ALA A 1 85 ? -0.838 11.149 -9.529 1.00 82.75 85 ALA A CA 1
ATOM 696 C C . ALA A 1 85 ? 0.293 10.252 -10.062 1.00 82.75 85 ALA A C 1
ATOM 698 O O . 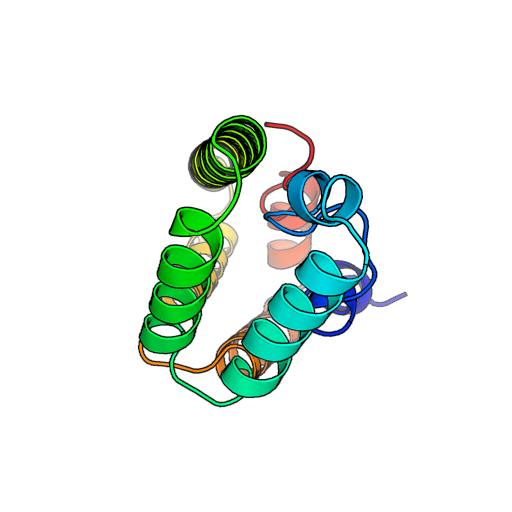ALA A 1 85 ? 0.884 10.543 -11.104 1.00 82.75 85 ALA A O 1
ATOM 699 N N . ALA A 1 86 ? 0.553 9.117 -9.410 1.00 81.69 86 ALA A N 1
ATOM 700 C CA . ALA A 1 86 ? 1.524 8.130 -9.870 1.00 81.69 86 ALA A CA 1
ATOM 701 C C . ALA A 1 86 ? 1.172 7.589 -11.267 1.00 81.69 86 ALA A C 1
ATOM 703 O O . ALA A 1 86 ? 2.039 7.538 -12.142 1.00 81.69 86 ALA A O 1
ATOM 704 N N . ARG A 1 87 ? -0.104 7.259 -11.519 1.00 85.00 87 ARG A N 1
ATOM 705 C CA . ARG A 1 87 ? -0.576 6.816 -12.845 1.00 85.00 87 ARG A CA 1
ATOM 706 C C . ARG A 1 87 ? -0.312 7.855 -13.930 1.00 85.00 87 ARG A C 1
ATOM 708 O O . ARG A 1 87 ? 0.122 7.482 -15.016 1.00 85.00 87 ARG A O 1
ATOM 715 N N . GLN A 1 88 ? -0.542 9.136 -13.646 1.00 89.75 88 GLN A N 1
ATOM 716 C CA . GLN A 1 88 ? -0.266 10.219 -14.595 1.00 89.75 88 GLN A CA 1
ATOM 717 C C . GLN A 1 88 ? 1.232 10.341 -14.892 1.00 89.75 88 GLN A C 1
ATOM 719 O O . GLN A 1 88 ? 1.621 10.415 -16.056 1.00 89.75 88 GLN A O 1
ATOM 724 N N . ARG A 1 89 ? 2.088 10.289 -13.863 1.00 88.81 89 ARG A N 1
ATOM 725 C CA . ARG A 1 89 ? 3.551 10.353 -14.031 1.00 88.81 89 ARG A CA 1
ATOM 726 C C . ARG A 1 89 ? 4.071 9.200 -14.888 1.00 88.81 89 ARG A C 1
ATOM 728 O O . ARG A 1 89 ? 4.910 9.421 -15.755 1.00 88.81 89 ARG A O 1
ATOM 735 N N . VAL A 1 90 ? 3.521 7.997 -14.709 1.00 89.81 90 VAL A N 1
ATOM 736 C CA . VAL A 1 90 ? 3.894 6.799 -15.480 1.00 89.81 90 VAL A CA 1
ATOM 737 C C . VAL A 1 90 ? 3.635 6.955 -16.981 1.00 89.81 90 VAL A C 1
ATOM 739 O O . VAL A 1 90 ? 4.408 6.426 -17.777 1.00 89.81 90 VAL A O 1
ATOM 742 N N . GLN A 1 91 ? 2.606 7.702 -17.393 1.00 92.94 91 GLN A N 1
ATOM 743 C CA . GLN A 1 91 ? 2.285 7.893 -18.817 1.00 92.94 91 GLN A CA 1
ATOM 744 C C . GLN A 1 91 ? 3.398 8.608 -19.597 1.00 92.94 91 GLN A C 1
ATOM 746 O O . GLN A 1 91 ? 3.521 8.402 -20.802 1.00 92.94 91 GLN A O 1
ATOM 751 N N . ALA A 1 92 ? 4.218 9.417 -18.921 1.00 94.88 92 ALA A N 1
ATOM 752 C CA . ALA A 1 92 ? 5.340 10.130 -19.528 1.00 94.88 92 ALA A CA 1
ATOM 753 C C . ALA A 1 92 ? 6.638 9.299 -19.595 1.00 94.88 92 ALA A C 1
ATOM 755 O O . ALA A 1 92 ? 7.643 9.784 -20.114 1.00 94.88 92 ALA A O 1
ATOM 756 N N . LEU A 1 93 ? 6.637 8.075 -19.058 1.00 94.50 93 LEU A N 1
ATOM 757 C CA . LEU A 1 93 ? 7.824 7.223 -18.961 1.00 94.50 93 LEU A CA 1
ATOM 758 C C . LEU A 1 93 ? 7.947 6.269 -20.150 1.00 94.50 93 LEU A C 1
ATOM 760 O O . LEU A 1 93 ? 7.029 6.112 -20.956 1.00 94.50 93 LEU A O 1
ATOM 764 N N . SER A 1 94 ? 9.083 5.584 -20.237 1.00 97.44 94 SER A N 1
ATOM 765 C CA . SER A 1 94 ? 9.345 4.559 -21.238 1.00 97.44 94 SER A CA 1
ATOM 766 C C . SER A 1 94 ? 8.307 3.432 -21.212 1.00 97.44 94 SER A C 1
ATOM 768 O O . SER A 1 94 ? 7.708 3.111 -20.182 1.00 97.44 94 SER A O 1
ATOM 770 N N . ALA A 1 95 ? 8.139 2.753 -22.350 1.00 97.38 95 ALA A N 1
ATOM 771 C CA . ALA A 1 95 ? 7.239 1.603 -22.455 1.00 97.38 95 ALA A CA 1
ATOM 772 C C . ALA A 1 95 ? 7.580 0.491 -21.442 1.00 97.38 95 ALA A C 1
ATOM 774 O O . ALA A 1 95 ? 6.683 -0.171 -20.916 1.00 97.38 95 ALA A O 1
ATOM 775 N N . ASN A 1 96 ? 8.867 0.319 -21.120 1.00 95.50 96 ASN A N 1
ATOM 776 C CA . ASN A 1 96 ? 9.314 -0.634 -20.108 1.00 95.50 96 ASN A CA 1
ATOM 777 C C . ASN A 1 96 ? 8.863 -0.209 -18.705 1.00 95.50 96 ASN A C 1
ATOM 779 O O . ASN A 1 96 ? 8.366 -1.049 -17.955 1.00 95.50 96 ASN A O 1
ATOM 783 N N . ALA A 1 97 ? 8.964 1.080 -18.364 1.00 93.69 97 ALA A N 1
ATOM 784 C CA . ALA A 1 97 ? 8.515 1.602 -17.072 1.00 93.69 97 ALA A CA 1
ATOM 785 C C . ALA A 1 97 ? 6.994 1.499 -16.923 1.00 93.69 97 ALA A C 1
ATOM 787 O O . ALA A 1 97 ? 6.502 1.042 -15.892 1.00 93.69 97 ALA A O 1
ATOM 788 N N . GLN A 1 98 ? 6.249 1.813 -17.984 1.00 94.81 98 GLN A N 1
ATOM 789 C CA . GLN A 1 98 ? 4.799 1.617 -18.032 1.00 94.81 98 GLN A CA 1
ATOM 790 C C . GLN A 1 98 ? 4.402 0.141 -17.876 1.00 94.81 98 GLN A C 1
ATOM 792 O O . GLN A 1 98 ? 3.438 -0.182 -17.180 1.00 94.81 98 GLN A O 1
ATOM 797 N N . SER A 1 99 ? 5.135 -0.776 -18.516 1.00 95.19 99 SER A N 1
ATOM 798 C CA . SER A 1 99 ? 4.909 -2.222 -18.398 1.00 95.19 99 SER A CA 1
ATOM 799 C C . SER A 1 99 ? 5.182 -2.732 -16.981 1.00 95.19 99 SER A C 1
ATOM 801 O O . SER A 1 99 ? 4.372 -3.466 -16.416 1.00 95.19 99 SER A O 1
ATOM 803 N N . LEU A 1 100 ? 6.290 -2.298 -16.378 1.00 90.81 100 LEU A N 1
ATOM 804 C CA . LEU A 1 100 ? 6.654 -2.660 -15.012 1.00 90.81 100 LEU A CA 1
ATOM 805 C C . LEU A 1 100 ? 5.636 -2.128 -13.993 1.00 90.81 100 LEU A C 1
ATOM 807 O O . LEU A 1 100 ? 5.222 -2.859 -13.095 1.00 90.81 100 LEU A O 1
ATOM 811 N N . TYR A 1 101 ? 5.179 -0.884 -14.160 1.00 88.81 101 TYR A N 1
ATOM 812 C CA . TYR A 1 101 ? 4.144 -0.310 -13.302 1.00 88.81 101 TYR A CA 1
ATOM 813 C C . TYR A 1 101 ? 2.802 -1.041 -13.427 1.00 88.81 101 TYR A C 1
ATOM 815 O O . TYR A 1 101 ? 2.129 -1.237 -12.420 1.00 88.81 101 TYR A O 1
ATOM 823 N N . ARG A 1 102 ? 2.412 -1.494 -14.629 1.00 91.56 102 ARG A N 1
ATOM 824 C CA . ARG A 1 102 ? 1.199 -2.314 -14.796 1.00 91.56 102 ARG A CA 1
ATOM 825 C C . ARG A 1 102 ? 1.274 -3.618 -14.009 1.00 91.56 102 ARG A C 1
ATOM 827 O O . ARG A 1 102 ? 0.346 -3.901 -13.264 1.00 91.56 102 ARG A O 1
ATOM 834 N N . GLN A 1 103 ? 2.387 -4.345 -14.098 1.00 92.19 103 GLN A N 1
ATOM 835 C CA . GLN A 1 103 ? 2.590 -5.577 -13.321 1.00 92.19 103 GLN A CA 1
ATOM 836 C C . GLN A 1 103 ? 2.542 -5.308 -11.811 1.00 92.19 103 GLN A C 1
ATOM 838 O O . GLN A 1 103 ? 1.918 -6.052 -11.058 1.00 92.19 103 GLN A O 1
ATOM 843 N N . TYR A 1 104 ? 3.150 -4.205 -11.361 1.00 87.62 104 TYR A N 1
ATOM 844 C CA . TYR A 1 104 ? 3.040 -3.761 -9.972 1.00 87.62 104 TYR A CA 1
ATOM 845 C C . TYR A 1 104 ? 1.580 -3.491 -9.575 1.00 87.62 104 TYR A C 1
ATOM 847 O O . TYR A 1 104 ? 1.129 -3.968 -8.536 1.00 87.62 104 TYR A O 1
ATOM 855 N N . ALA A 1 105 ? 0.833 -2.754 -10.402 1.00 84.31 105 ALA A N 1
ATOM 856 C CA . ALA A 1 105 ? -0.556 -2.397 -10.140 1.00 84.31 105 ALA A CA 1
ATOM 857 C C . ALA A 1 105 ? -1.484 -3.621 -10.138 1.00 84.31 105 ALA A C 1
ATOM 859 O O . ALA A 1 105 ? -2.392 -3.684 -9.317 1.00 84.31 105 ALA A O 1
ATOM 860 N N . GLU A 1 106 ? -1.253 -4.603 -11.010 1.00 89.12 106 GLU A N 1
ATOM 861 C CA . GLU A 1 106 ? -1.972 -5.883 -11.010 1.00 89.12 106 GLU A CA 1
ATOM 862 C C . GLU A 1 106 ? -1.779 -6.619 -9.682 1.00 89.12 106 GLU A C 1
ATOM 864 O O . GLU A 1 106 ? -2.760 -6.990 -9.041 1.00 89.12 106 GLU A O 1
ATOM 869 N N . ILE A 1 107 ? -0.534 -6.740 -9.205 1.00 86.50 107 ILE A N 1
ATOM 870 C CA . ILE A 1 107 ? -0.258 -7.356 -7.901 1.00 86.50 107 ILE A CA 1
ATOM 871 C C . ILE A 1 107 ? -0.859 -6.524 -6.765 1.00 86.50 107 ILE A C 1
ATOM 873 O O . ILE A 1 107 ? -1.359 -7.086 -5.796 1.00 86.50 107 ILE A O 1
ATOM 877 N N . TYR A 1 108 ? -0.808 -5.193 -6.836 1.00 82.06 108 TYR A N 1
ATOM 878 C CA . TYR A 1 108 ? -1.359 -4.322 -5.796 1.00 82.06 108 TYR A CA 1
ATOM 879 C C . TYR A 1 108 ? -2.888 -4.437 -5.691 1.00 82.06 108 TYR A C 1
ATOM 881 O O . TYR A 1 108 ? -3.400 -4.543 -4.580 1.00 82.06 108 TYR A O 1
ATOM 889 N N . ASN A 1 109 ? -3.591 -4.471 -6.827 1.00 83.69 109 ASN A N 1
ATOM 890 C CA . ASN A 1 109 ? -5.057 -4.504 -6.897 1.00 83.69 109 ASN A CA 1
ATOM 891 C C . ASN A 1 109 ? -5.664 -5.903 -6.694 1.00 83.69 109 ASN A C 1
ATOM 893 O O . ASN A 1 109 ? -6.880 -6.016 -6.554 1.00 83.69 109 ASN A O 1
ATOM 897 N N . ASP A 1 110 ? -4.859 -6.968 -6.697 1.00 87.56 110 ASP A N 1
ATOM 898 C CA . ASP A 1 110 ? -5.333 -8.332 -6.445 1.00 87.56 110 ASP A CA 1
ATOM 899 C C . ASP A 1 110 ? -5.700 -8.530 -4.964 1.00 87.56 110 ASP A C 1
ATOM 901 O O . ASP A 1 110 ? -4.915 -9.021 -4.155 1.00 87.56 110 ASP A O 1
ATOM 905 N N . GLU A 1 111 ? -6.898 -8.137 -4.548 1.00 86.88 111 GLU A N 1
ATOM 906 C CA . GLU A 1 111 ? -7.298 -8.282 -3.143 1.00 86.88 111 GLU A CA 1
ATOM 907 C C . GLU A 1 111 ? -7.460 -9.753 -2.689 1.00 86.88 111 GLU A C 1
ATOM 909 O O . GLU A 1 111 ? -7.619 -10.005 -1.493 1.00 86.88 111 GLU A O 1
ATOM 914 N N . 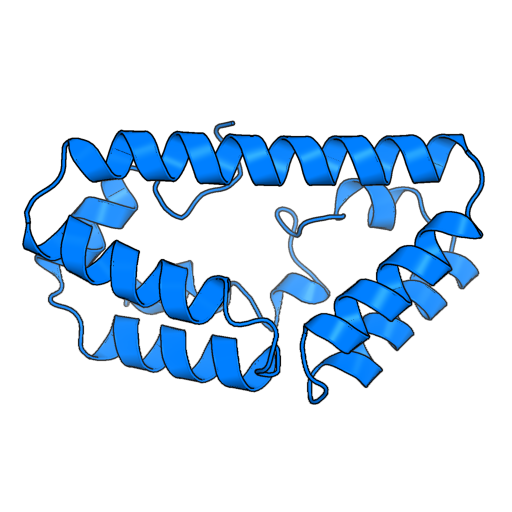GLY A 1 112 ? -7.393 -10.724 -3.610 1.00 93.25 112 GLY A N 1
ATOM 915 C CA . GLY A 1 112 ? -7.495 -12.155 -3.314 1.00 93.25 112 GLY A CA 1
ATOM 916 C C . GLY A 1 112 ? -6.233 -12.761 -2.696 1.00 93.25 112 GLY A C 1
ATOM 917 O O . GLY A 1 112 ? -6.317 -13.802 -2.047 1.00 93.25 112 GLY A O 1
ATOM 918 N N . ILE A 1 113 ? -5.080 -12.105 -2.851 1.00 91.12 113 ILE A N 1
ATOM 919 C CA . ILE A 1 113 ? -3.815 -12.525 -2.232 1.00 91.12 113 ILE A CA 1
ATOM 920 C C . ILE A 1 113 ? -3.561 -11.799 -0.910 1.00 91.12 113 ILE A C 1
ATOM 922 O O . ILE A 1 113 ? -4.066 -10.697 -0.668 1.00 91.12 113 ILE A O 1
ATOM 926 N N . SER A 1 114 ? -2.743 -12.413 -0.055 1.00 90.50 114 SER A N 1
ATOM 927 C CA . SER A 1 114 ? -2.361 -11.834 1.233 1.00 90.50 114 SER A CA 1
ATOM 928 C C . SER A 1 114 ? -1.350 -10.695 1.094 1.00 90.50 114 SER A C 1
ATOM 930 O O . SER A 1 114 ? -0.680 -10.545 0.066 1.00 90.50 114 SER A O 1
ATOM 932 N N . LEU A 1 115 ? -1.188 -9.886 2.148 1.00 84.50 115 LEU A N 1
ATOM 933 C CA . LEU A 1 115 ? -0.153 -8.845 2.175 1.00 84.50 115 LEU A CA 1
ATOM 934 C C . LEU A 1 115 ? 1.249 -9.438 2.018 1.00 84.50 115 LEU A C 1
ATOM 936 O O . LEU A 1 115 ? 2.085 -8.864 1.313 1.00 84.50 115 LEU A O 1
ATOM 940 N N . ARG A 1 116 ? 1.512 -10.586 2.654 1.00 85.31 116 ARG A N 1
ATOM 941 C CA . ARG A 1 116 ? 2.806 -11.271 2.550 1.00 85.31 116 ARG A CA 1
ATOM 942 C C . ARG A 1 116 ? 3.058 -11.758 1.127 1.00 85.31 116 ARG A C 1
ATOM 944 O O . ARG A 1 116 ? 4.153 -11.555 0.602 1.00 85.31 116 ARG A O 1
ATOM 951 N N . GLU A 1 117 ? 2.051 -12.342 0.488 1.00 88.44 117 GLU A N 1
ATOM 952 C CA . GLU A 1 117 ? 2.161 -12.809 -0.890 1.00 88.44 117 GLU A CA 1
ATOM 953 C C . GLU A 1 117 ? 2.359 -11.650 -1.871 1.00 88.44 117 GLU A C 1
ATOM 955 O O . GLU A 1 117 ? 3.290 -11.685 -2.677 1.00 88.44 117 GLU A O 1
ATOM 960 N N . ALA A 1 118 ? 1.561 -10.585 -1.761 1.00 85.44 118 ALA A N 1
ATOM 961 C CA . ALA A 1 118 ? 1.724 -9.388 -2.581 1.00 85.44 118 ALA A CA 1
ATOM 962 C C . ALA A 1 118 ? 3.127 -8.789 -2.424 1.00 85.44 118 ALA A C 1
ATOM 964 O O . ALA A 1 118 ? 3.796 -8.480 -3.410 1.00 85.44 118 ALA A O 1
ATOM 965 N N . THR A 1 119 ? 3.613 -8.703 -1.183 1.00 82.69 119 THR A N 1
ATOM 966 C CA . THR A 1 119 ? 4.971 -8.241 -0.875 1.00 82.69 119 THR A CA 1
ATOM 967 C C . THR A 1 119 ? 6.024 -9.125 -1.545 1.00 82.69 119 THR A C 1
ATOM 969 O O . THR A 1 119 ? 6.984 -8.609 -2.115 1.00 82.69 119 THR A O 1
ATOM 972 N N . SER A 1 120 ? 5.865 -10.452 -1.511 1.00 86.94 120 SER A N 1
ATOM 973 C CA . SER A 1 120 ? 6.789 -11.378 -2.178 1.00 86.94 120 SER A CA 1
ATOM 974 C C . SER A 1 120 ? 6.788 -11.180 -3.693 1.00 86.94 120 SER A C 1
ATOM 976 O O . SER A 1 120 ? 7.846 -10.989 -4.286 1.00 86.94 120 SER A O 1
ATOM 978 N N . ARG A 1 121 ? 5.604 -11.149 -4.314 1.00 89.94 121 ARG A N 1
ATOM 979 C CA . ARG A 1 121 ? 5.458 -11.004 -5.769 1.00 89.94 121 ARG A CA 1
ATOM 980 C C . ARG A 1 121 ? 6.051 -9.689 -6.274 1.00 89.94 121 ARG A C 1
ATOM 982 O O . ARG A 1 121 ? 6.750 -9.680 -7.283 1.00 89.94 121 ARG A O 1
ATOM 989 N N . ILE A 1 122 ? 5.831 -8.583 -5.561 1.00 84.88 122 ILE A N 1
ATOM 990 C CA . ILE A 1 122 ? 6.416 -7.295 -5.949 1.00 84.88 122 ILE A CA 1
ATOM 991 C C . ILE A 1 122 ? 7.938 -7.286 -5.723 1.00 84.88 122 ILE A C 1
ATOM 993 O O . ILE A 1 122 ? 8.672 -6.727 -6.538 1.00 84.88 122 ILE A O 1
ATOM 997 N N . ASN A 1 123 ? 8.444 -7.915 -4.657 1.00 84.00 123 ASN A N 1
ATOM 998 C CA . ASN A 1 123 ? 9.890 -8.060 -4.463 1.00 84.00 123 ASN A CA 1
ATOM 999 C C . ASN A 1 123 ? 10.545 -8.796 -5.632 1.00 84.00 123 ASN A C 1
ATOM 1001 O O . ASN A 1 123 ? 11.591 -8.366 -6.120 1.00 84.00 123 ASN A O 1
ATOM 1005 N N . ASP A 1 124 ? 9.934 -9.887 -6.083 1.00 88.81 124 ASP A N 1
ATOM 1006 C CA . ASP A 1 124 ? 10.448 -10.659 -7.207 1.00 88.81 124 ASP A CA 1
ATOM 1007 C C . ASP A 1 124 ? 10.365 -9.855 -8.509 1.00 88.81 124 ASP A C 1
ATOM 1009 O O . ASP A 1 124 ? 11.368 -9.768 -9.219 1.00 88.81 124 ASP A O 1
ATOM 1013 N N . LEU A 1 125 ? 9.260 -9.135 -8.740 1.00 87.94 125 LEU A N 1
ATOM 1014 C CA . LEU A 1 125 ? 9.121 -8.194 -9.855 1.00 87.94 125 LEU A CA 1
ATOM 1015 C C . LEU A 1 125 ? 10.263 -7.160 -9.877 1.00 87.94 125 LEU A C 1
ATOM 1017 O O . LEU A 1 125 ? 10.918 -6.965 -10.902 1.00 87.94 125 LEU A O 1
ATOM 1021 N N . CYS A 1 126 ? 10.559 -6.539 -8.732 1.00 84.19 126 CYS A N 1
ATOM 1022 C CA . CYS A 1 126 ? 11.645 -5.568 -8.581 1.00 84.19 126 CYS A CA 1
ATOM 1023 C C . CYS A 1 126 ? 13.045 -6.187 -8.711 1.00 84.19 126 CYS A C 1
ATOM 1025 O O . CYS A 1 126 ? 13.991 -5.487 -9.068 1.00 84.19 126 CYS A O 1
ATOM 1027 N N . ARG A 1 127 ? 13.228 -7.473 -8.396 1.00 87.31 127 ARG A N 1
ATOM 1028 C CA . ARG A 1 127 ? 14.516 -8.165 -8.580 1.00 87.31 127 ARG A CA 1
ATOM 1029 C C . ARG A 1 127 ? 14.788 -8.480 -10.043 1.00 87.31 127 ARG A C 1
ATOM 1031 O O . ARG A 1 127 ? 15.940 -8.409 -10.462 1.00 87.31 127 ARG A O 1
ATOM 1038 N N . THR A 1 128 ? 13.749 -8.835 -10.794 1.00 89.62 128 THR A N 1
ATOM 1039 C CA . THR A 1 128 ? 13.859 -9.195 -12.214 1.00 89.62 128 THR A CA 1
ATOM 1040 C C . THR A 1 128 ? 13.806 -7.991 -13.148 1.00 89.62 128 THR A C 1
ATOM 1042 O O . THR A 1 128 ? 14.219 -8.095 -14.301 1.00 89.62 128 THR A O 1
ATOM 1045 N N . ALA A 1 129 ? 13.298 -6.854 -12.674 1.00 90.19 129 ALA A N 1
ATOM 1046 C CA . ALA A 1 129 ? 13.190 -5.641 -13.467 1.00 90.19 129 ALA A CA 1
ATOM 1047 C C . ALA A 1 129 ? 14.557 -5.050 -13.843 1.00 90.19 129 ALA A C 1
ATOM 1049 O O . ALA A 1 129 ? 15.509 -5.031 -13.057 1.00 90.19 129 ALA A O 1
ATOM 1050 N N . ASP A 1 130 ? 14.628 -4.494 -15.053 1.00 91.94 130 ASP A N 1
ATOM 1051 C CA . ASP A 1 130 ? 15.790 -3.740 -15.503 1.00 91.94 130 ASP A CA 1
ATOM 1052 C C . ASP A 1 130 ? 16.038 -2.513 -14.601 1.00 91.94 130 ASP A C 1
ATOM 1054 O O . ASP A 1 130 ? 15.127 -1.767 -14.229 1.00 91.94 130 ASP A O 1
ATOM 1058 N N . ARG A 1 131 ? 17.310 -2.277 -14.262 1.00 90.56 131 ARG A N 1
ATOM 1059 C CA . ARG A 1 131 ? 17.707 -1.215 -13.326 1.00 90.56 131 ARG A CA 1
ATOM 1060 C C . ARG A 1 131 ? 17.410 0.180 -13.861 1.00 90.56 131 ARG A C 1
ATOM 1062 O O . ARG A 1 131 ? 17.149 1.077 -13.062 1.00 90.56 131 ARG A O 1
ATOM 1069 N N . THR A 1 132 ? 17.498 0.385 -15.173 1.00 93.25 132 THR A N 1
ATOM 1070 C CA . THR A 1 132 ? 17.197 1.685 -15.788 1.00 93.25 132 THR A CA 1
ATOM 1071 C C . THR A 1 132 ? 15.707 1.975 -15.671 1.00 93.25 132 THR A C 1
ATOM 1073 O O . THR A 1 132 ? 15.330 3.044 -15.200 1.00 93.25 132 THR A O 1
ATOM 1076 N N . THR A 1 133 ? 14.886 0.969 -15.962 1.00 91.81 133 THR A N 1
ATOM 1077 C CA . THR A 1 133 ? 13.427 1.011 -15.822 1.00 91.81 133 THR A CA 1
ATOM 1078 C C . THR A 1 133 ? 12.993 1.308 -14.379 1.00 91.81 133 THR A C 1
ATOM 1080 O O . THR A 1 133 ? 12.151 2.170 -14.140 1.00 91.81 133 THR A O 1
ATOM 1083 N N . LEU A 1 134 ? 13.610 0.655 -13.386 1.00 87.31 134 LEU A N 1
ATOM 1084 C CA . LEU A 1 134 ? 13.342 0.939 -11.970 1.00 87.31 134 LEU A CA 1
ATOM 1085 C C . LEU A 1 134 ? 13.727 2.367 -11.574 1.00 87.31 134 LEU A C 1
ATOM 1087 O O . LEU A 1 134 ? 12.967 3.034 -10.878 1.00 87.31 134 LEU A O 1
ATOM 1091 N N . ARG A 1 135 ? 14.899 2.854 -12.006 1.00 88.62 135 ARG A N 1
ATOM 1092 C CA . ARG A 1 135 ? 15.328 4.233 -11.717 1.00 88.62 135 ARG A CA 1
ATOM 1093 C C . ARG A 1 135 ? 14.390 5.263 -12.316 1.00 88.62 135 ARG A C 1
ATOM 1095 O O . ARG A 1 135 ? 14.162 6.284 -11.686 1.00 88.62 135 ARG A O 1
ATOM 1102 N N . GLU A 1 136 ? 13.857 4.999 -13.499 1.00 91.00 136 GLU A N 1
ATOM 1103 C CA . GLU A 1 136 ? 12.889 5.879 -14.140 1.00 91.00 136 GLU A CA 1
ATOM 1104 C C . GLU A 1 136 ? 11.629 6.043 -13.278 1.00 91.00 136 GLU A C 1
ATOM 1106 O O . GLU A 1 136 ? 11.246 7.169 -12.972 1.00 91.00 136 GLU A O 1
ATOM 1111 N N . LEU A 1 137 ? 11.061 4.938 -12.779 1.00 87.56 137 LEU A N 1
ATOM 1112 C CA . LEU A 1 137 ? 9.912 4.971 -11.863 1.00 87.56 137 LEU A CA 1
ATOM 1113 C C . LEU A 1 137 ? 10.228 5.677 -10.533 1.00 87.56 137 LEU A C 1
ATOM 1115 O O . LEU A 1 137 ? 9.398 6.425 -10.019 1.00 87.56 137 LEU A O 1
ATOM 1119 N N . ILE A 1 138 ? 11.427 5.463 -9.978 1.00 86.12 138 ILE A N 1
ATOM 1120 C CA . ILE A 1 138 ? 11.876 6.124 -8.739 1.00 86.12 138 ILE A CA 1
ATOM 1121 C C . ILE A 1 138 ? 12.027 7.633 -8.949 1.00 86.12 138 ILE A C 1
ATOM 1123 O O . ILE A 1 138 ? 11.536 8.414 -8.142 1.00 86.12 138 ILE A O 1
ATOM 1127 N N . ASN A 1 139 ? 12.695 8.048 -10.027 1.00 88.81 139 ASN A N 1
ATOM 1128 C CA . ASN A 1 139 ? 12.943 9.458 -10.332 1.00 88.81 139 ASN A CA 1
ATOM 1129 C C . ASN A 1 139 ? 11.650 10.205 -10.667 1.00 88.81 139 ASN A C 1
ATOM 1131 O O . ASN A 1 139 ? 11.536 11.393 -10.385 1.00 88.81 139 ASN A O 1
ATOM 1135 N N . ALA A 1 140 ? 10.681 9.500 -11.248 1.00 86.38 140 ALA A N 1
ATOM 1136 C CA . ALA A 1 140 ? 9.337 10.001 -11.486 1.00 86.38 140 ALA A CA 1
ATOM 1137 C C . ALA A 1 140 ? 8.443 9.947 -10.236 1.00 86.38 140 ALA A C 1
ATOM 1139 O O . ALA A 1 140 ? 7.255 10.237 -10.332 1.00 86.38 140 ALA A O 1
ATOM 1140 N N . ASP A 1 141 ? 8.990 9.575 -9.073 1.00 83.50 141 ASP A N 1
ATOM 1141 C CA . ASP A 1 141 ? 8.291 9.589 -7.790 1.00 83.50 141 ASP A CA 1
ATOM 1142 C C . ASP A 1 141 ? 6.991 8.758 -7.811 1.00 83.50 141 ASP A C 1
ATOM 1144 O O . ASP A 1 141 ? 5.985 9.110 -7.201 1.00 83.50 141 ASP A O 1
ATOM 1148 N N . VAL A 1 142 ? 6.992 7.649 -8.559 1.00 78.38 142 VAL A N 1
ATOM 1149 C CA . VAL A 1 142 ? 5.802 6.804 -8.781 1.00 78.38 142 VAL A CA 1
ATOM 1150 C C . VAL A 1 142 ? 5.423 6.006 -7.530 1.00 78.38 142 VAL A C 1
ATOM 1152 O O . VAL A 1 142 ? 4.264 5.647 -7.348 1.00 78.38 142 VAL A O 1
ATOM 1155 N N . PHE A 1 143 ? 6.393 5.733 -6.656 1.00 72.88 143 PHE A N 1
ATOM 1156 C CA . PHE A 1 143 ? 6.209 4.912 -5.454 1.00 72.88 143 PHE A CA 1
ATOM 1157 C C . PHE A 1 143 ? 6.158 5.719 -4.151 1.00 72.88 143 PHE A C 1
ATOM 1159 O O . PHE A 1 143 ? 6.173 5.134 -3.070 1.00 72.88 143 PHE A O 1
ATOM 1166 N N . ASN A 1 144 ? 6.143 7.050 -4.226 1.00 66.06 144 ASN A N 1
ATOM 1167 C CA . ASN A 1 144 ? 6.231 7.901 -3.048 1.00 66.06 144 ASN A CA 1
ATOM 1168 C C . ASN A 1 144 ? 4.888 8.579 -2.774 1.00 66.06 144 ASN A C 1
ATOM 1170 O O . ASN A 1 144 ? 4.441 9.449 -3.519 1.00 66.06 144 ASN A O 1
ATOM 1174 N N . ALA A 1 145 ? 4.264 8.207 -1.660 1.00 53.62 145 ALA A N 1
ATOM 1175 C CA . ALA A 1 145 ? 2.964 8.741 -1.267 1.00 53.62 145 ALA A CA 1
ATOM 1176 C C . ALA A 1 145 ? 3.018 10.164 -0.669 1.00 53.62 145 ALA A C 1
ATOM 1178 O O . ALA A 1 145 ? 1.985 10.712 -0.309 1.00 53.62 145 ALA A O 1
ATOM 1179 N N . ARG A 1 146 ? 4.211 10.770 -0.532 1.00 47.31 146 ARG A N 1
ATOM 1180 C CA . ARG A 1 146 ? 4.406 12.053 0.180 1.00 47.31 146 ARG A CA 1
ATOM 1181 C C . ARG A 1 146 ? 4.103 13.310 -0.642 1.00 47.31 146 ARG A C 1
ATOM 1183 O O . ARG A 1 146 ? 3.989 14.374 -0.049 1.00 47.31 146 ARG A O 1
ATOM 1190 N N . ASN A 1 147 ? 4.035 13.206 -1.969 1.00 37.91 147 ASN A N 1
ATOM 1191 C CA . ASN A 1 147 ? 3.919 14.355 -2.878 1.00 37.91 147 ASN A CA 1
ATOM 1192 C C . ASN A 1 147 ? 2.538 14.435 -3.557 1.00 37.91 147 ASN A C 1
ATOM 1194 O O . ASN A 1 147 ? 2.459 14.810 -4.732 1.00 37.91 147 ASN A O 1
ATOM 1198 N N . ALA A 1 148 ? 1.489 14.010 -2.850 1.00 35.84 148 ALA A N 1
ATOM 1199 C CA . ALA A 1 148 ? 0.090 14.189 -3.231 1.00 35.84 148 ALA A CA 1
ATOM 1200 C C . ALA A 1 148 ? -0.580 15.159 -2.255 1.00 35.84 148 ALA A C 1
ATOM 1202 O O . ALA A 1 148 ? -0.335 15.007 -1.035 1.00 35.84 148 ALA A O 1
#

Foldseek 3Di:
DDPLVVLAVPQPVCVLDNCQDQCNVLLVPDDPVLNVVLVVLCVVQQFQQLVSSVVSNVVSLVPDPPVSVVVNVVSVVLQVVLQVLLVVLQVPDDPLLVVLVVQLVVLVPRSRGGSVVSSVSNSVSVVPRDPVSVVSSVVSVSSPSPPD

Secondary structure (DSSP, 8-state):
--HHHHHHHHHHTGGGT-TTSTTHHHHHHS-HHHHHHHHHHHHHTTSSBHHHHHHHHHHHHHHS-HHHHHHHHHHHHHHHHHHHHHHHHHHTS-HHHHHHHHHHHHHHH-TTSBHHHHHHHHHHHHHHS-HHHHHHHHHTTTT-GGG-